Protein AF-A0A0C3BZP8-F1 (afdb_monomer_lite)

pLDDT: mean 76.34, std 16.01, range [33.22, 94.06]

Radius of gyration: 22.01 Å; chains: 1; bounding box: 63×47×75 Å

Structure (mmCIF, N/CA/C/O backbone):
data_AF-A0A0C3BZP8-F1
#
_entry.id   AF-A0A0C3BZP8-F1
#
loop_
_atom_site.group_PDB
_atom_site.id
_atom_site.type_symbol
_atom_site.label_atom_id
_atom_site.label_alt_id
_atom_site.label_comp_id
_atom_site.label_asym_id
_atom_site.label_entity_id
_atom_site.label_seq_id
_atom_site.pdbx_PDB_ins_code
_atom_site.Cartn_x
_atom_site.Cartn_y
_atom_site.Cartn_z
_atom_site.occupancy
_atom_site.B_iso_or_equiv
_atom_site.auth_seq_id
_atom_site.auth_comp_id
_atom_site.auth_asym_id
_atom_site.auth_atom_id
_atom_site.pdbx_PDB_model_num
ATOM 1 N N . MET A 1 1 ? -40.902 -17.650 32.833 1.00 35.94 1 MET A N 1
ATOM 2 C CA . MET A 1 1 ? -40.048 -18.577 32.056 1.00 35.94 1 MET A CA 1
ATOM 3 C C . MET A 1 1 ? -39.715 -17.904 30.719 1.00 35.94 1 MET A C 1
ATOM 5 O O . MET A 1 1 ? -40.484 -18.017 29.774 1.00 35.94 1 MET A O 1
ATOM 9 N N . LEU A 1 2 ? -38.656 -17.085 30.667 1.00 33.22 2 LEU A N 1
ATOM 10 C CA . LEU A 1 2 ? -38.238 -16.376 29.447 1.00 33.22 2 LEU A CA 1
ATOM 11 C C . LEU A 1 2 ? -37.247 -17.254 28.672 1.00 33.22 2 LEU A C 1
ATOM 13 O O . LEU A 1 2 ? -36.155 -17.523 29.164 1.00 33.22 2 LEU A O 1
ATOM 17 N N . LYS A 1 3 ? -37.608 -17.689 27.460 1.00 36.94 3 LYS A N 1
ATOM 18 C CA . LYS A 1 3 ? -36.652 -18.286 26.518 1.00 36.94 3 LYS A CA 1
ATOM 19 C C . LYS A 1 3 ? -35.835 -17.161 25.879 1.00 36.94 3 LYS A C 1
ATOM 21 O O . LYS A 1 3 ? -36.334 -16.457 25.002 1.00 36.94 3 LYS A O 1
ATOM 26 N N . LEU A 1 4 ? -34.590 -16.993 26.325 1.00 34.88 4 LEU A N 1
ATOM 27 C CA . LEU A 1 4 ? -33.589 -16.221 25.593 1.00 34.88 4 LEU A CA 1
ATOM 28 C C . LEU A 1 4 ? -33.331 -16.917 24.253 1.00 34.88 4 LEU A C 1
ATOM 30 O O . LEU A 1 4 ? -32.939 -18.077 24.188 1.00 34.88 4 LEU A O 1
ATOM 34 N N . ARG A 1 5 ? -33.622 -16.195 23.174 1.00 35.94 5 ARG A N 1
ATOM 35 C CA . ARG A 1 5 ? -33.370 -16.615 21.801 1.00 35.94 5 ARG A CA 1
ATOM 36 C C . ARG A 1 5 ? -31.902 -16.315 21.509 1.00 35.94 5 ARG A C 1
ATOM 38 O O . ARG A 1 5 ? -31.556 -15.170 21.225 1.00 35.94 5 ARG A O 1
ATOM 45 N N . GLU A 1 6 ? -31.049 -17.325 21.626 1.00 40.50 6 GLU A N 1
ATOM 46 C CA . GLU A 1 6 ? -29.653 -17.255 21.197 1.00 40.50 6 GLU A CA 1
ATOM 47 C C . GLU A 1 6 ? -29.619 -16.933 19.698 1.00 40.50 6 GLU A C 1
ATOM 49 O O . GLU A 1 6 ? -29.966 -17.747 18.839 1.00 40.50 6 GLU A O 1
ATOM 54 N N . ARG A 1 7 ? -29.276 -15.685 19.368 1.00 39.44 7 ARG A N 1
ATOM 55 C CA . ARG A 1 7 ? -28.966 -15.303 17.993 1.00 39.44 7 ARG A CA 1
ATOM 56 C C . ARG A 1 7 ? -27.569 -15.820 17.705 1.00 39.44 7 ARG A C 1
ATOM 58 O O . ARG A 1 7 ? -26.592 -15.306 18.228 1.00 39.44 7 ARG A O 1
ATOM 65 N N . ASN A 1 8 ? -27.536 -16.864 16.894 1.00 36.72 8 ASN A N 1
ATOM 66 C CA . ASN A 1 8 ? -26.360 -17.538 16.379 1.00 36.72 8 ASN A CA 1
ATOM 67 C C . ASN A 1 8 ? -25.472 -16.537 15.608 1.00 36.72 8 ASN A C 1
ATOM 69 O O . ASN A 1 8 ? -25.696 -16.271 14.428 1.00 36.72 8 ASN A O 1
ATOM 73 N N . THR A 1 9 ? -24.493 -15.933 16.284 1.00 43.72 9 THR A N 1
ATOM 74 C CA . THR A 1 9 ? -23.533 -14.952 15.742 1.00 43.72 9 THR A CA 1
ATOM 75 C C . THR A 1 9 ? -22.398 -15.629 14.964 1.00 43.72 9 THR A C 1
ATOM 77 O O . THR A 1 9 ? -21.234 -15.259 15.080 1.00 43.72 9 THR A O 1
ATOM 80 N N . GLN A 1 10 ? -22.719 -16.637 14.154 1.00 37.31 10 GLN A N 1
ATOM 81 C CA . GLN A 1 10 ? -21.777 -17.265 13.228 1.00 37.31 10 GLN A CA 1
ATOM 82 C C . GLN A 1 10 ? -22.085 -16.856 11.789 1.00 37.31 10 GLN A C 1
ATOM 84 O O . GLN A 1 10 ? -22.353 -17.683 10.920 1.00 37.31 10 GLN A O 1
ATOM 89 N N . GLU A 1 11 ? -22.020 -15.555 11.507 1.00 39.94 11 GLU A N 1
ATOM 90 C CA . GLU A 1 11 ? -21.859 -15.102 10.128 1.00 39.94 11 GLU A CA 1
ATOM 91 C C . GLU A 1 11 ? -20.390 -15.338 9.739 1.00 39.94 11 GLU A C 1
ATOM 93 O O . GLU A 1 11 ? -19.513 -14.495 9.913 1.00 39.94 11 GLU A O 1
ATOM 98 N N . GLN A 1 12 ? -20.138 -16.582 9.321 1.00 43.03 12 GLN A N 1
ATOM 99 C CA . GLN A 1 12 ? -18.890 -17.140 8.806 1.00 43.03 12 GLN A CA 1
ATOM 100 C C . GLN A 1 12 ? -18.017 -16.093 8.099 1.00 43.03 12 GLN A C 1
ATOM 102 O O . GLN A 1 12 ? -18.315 -15.650 6.986 1.00 43.03 12 GLN A O 1
ATOM 107 N N . TYR A 1 13 ? -16.881 -15.759 8.715 1.00 45.47 13 TYR A N 1
ATOM 108 C CA . TYR A 1 13 ? -15.773 -15.094 8.040 1.00 45.47 13 TYR A CA 1
ATOM 109 C C . TYR A 1 13 ? -15.346 -15.958 6.847 1.00 45.47 13 TYR A C 1
ATOM 111 O O . TYR A 1 13 ? -14.650 -16.960 6.994 1.00 45.47 13 TYR A O 1
ATOM 119 N N . ARG A 1 14 ? -15.795 -15.592 5.644 1.00 45.38 14 ARG A N 1
ATOM 120 C CA . ARG A 1 14 ? -15.268 -16.150 4.399 1.00 45.38 14 ARG A CA 1
ATOM 121 C C . ARG A 1 14 ? -14.022 -15.348 4.032 1.00 45.38 14 ARG A C 1
ATOM 123 O O . ARG A 1 14 ? -14.173 -14.185 3.644 1.00 45.38 14 ARG A O 1
ATOM 130 N N . PRO A 1 15 ? -12.804 -15.913 4.135 1.00 48.28 15 PRO A N 1
ATOM 131 C CA . PRO A 1 15 ? -11.609 -15.204 3.717 1.00 48.28 15 PRO A CA 1
ATOM 132 C C . PRO A 1 15 ? -11.748 -14.852 2.236 1.00 48.28 15 PRO A C 1
ATOM 134 O O . PRO A 1 15 ? -11.905 -15.701 1.358 1.00 48.28 15 PRO A O 1
ATOM 137 N N . SER A 1 16 ? -11.748 -13.555 1.961 1.00 54.50 16 SER A N 1
ATOM 138 C CA . SER A 1 16 ? -11.703 -13.038 0.602 1.00 54.50 16 SER A CA 1
ATOM 139 C C . SER A 1 16 ? -10.397 -13.523 -0.036 1.00 54.50 16 SER A C 1
ATOM 141 O O . SER A 1 16 ? -9.336 -13.226 0.503 1.00 54.50 16 SER A O 1
ATOM 143 N N . ARG A 1 17 ? -10.446 -14.176 -1.209 1.00 65.12 17 ARG A N 1
ATOM 144 C CA . ARG A 1 17 ? -9.255 -14.598 -1.992 1.00 65.12 17 ARG A CA 1
ATOM 145 C C . ARG A 1 17 ? -8.319 -13.445 -2.409 1.00 65.12 17 ARG A C 1
ATOM 147 O O . ARG A 1 17 ? -7.336 -13.661 -3.104 1.00 65.12 17 ARG A O 1
ATOM 154 N N . LYS A 1 18 ? -8.652 -12.207 -2.046 1.00 80.62 18 LYS A N 1
ATOM 155 C CA . LYS A 1 18 ? -7.902 -10.991 -2.358 1.00 80.62 18 LYS A CA 1
ATOM 156 C C . LYS A 1 18 ? -6.905 -10.695 -1.243 1.00 80.62 18 LYS A C 1
ATOM 158 O O . LYS A 1 18 ? -7.313 -10.589 -0.086 1.00 80.62 18 LYS A O 1
ATOM 163 N N . ALA A 1 19 ? -5.645 -10.499 -1.618 1.00 87.50 19 ALA A N 1
ATOM 164 C CA . ALA A 1 19 ? -4.586 -10.053 -0.722 1.00 87.50 19 ALA A CA 1
ATOM 165 C C . ALA A 1 19 ? -4.632 -8.531 -0.502 1.00 87.50 19 ALA A C 1
ATOM 167 O O . ALA A 1 19 ? -5.102 -7.769 -1.355 1.00 87.50 19 ALA A O 1
ATOM 168 N N . TRP A 1 20 ? -4.138 -8.099 0.655 1.00 90.12 20 TRP A N 1
ATOM 169 C CA . TRP A 1 20 ? -4.088 -6.700 1.076 1.00 90.12 20 TRP A CA 1
ATOM 170 C C . TRP A 1 20 ? -2.695 -6.391 1.600 1.00 90.12 20 TRP A C 1
ATOM 172 O O . TRP A 1 20 ? -2.077 -7.239 2.244 1.00 90.12 20 TRP A O 1
ATOM 182 N N . GLY A 1 21 ? -2.207 -5.190 1.313 1.00 88.56 21 GLY A N 1
ATOM 183 C CA . GLY A 1 21 ? -0.850 -4.783 1.645 1.00 88.56 21 GLY A CA 1
ATOM 184 C C . GLY A 1 21 ? -0.790 -3.405 2.285 1.00 88.56 21 GLY A C 1
ATOM 185 O O . GLY A 1 21 ? -1.607 -2.529 1.989 1.00 88.56 21 GLY A O 1
ATOM 186 N N . LYS A 1 22 ? 0.217 -3.243 3.139 1.00 91.56 22 LYS A N 1
ATOM 187 C CA . LYS A 1 22 ? 0.768 -1.969 3.587 1.00 91.56 22 LYS A CA 1
ATOM 188 C C . LYS A 1 22 ? 2.016 -1.676 2.775 1.00 91.56 22 LYS A C 1
ATOM 190 O O . LYS A 1 22 ? 2.860 -2.556 2.597 1.00 91.56 22 LYS A O 1
ATOM 195 N N . GLY A 1 23 ? 2.171 -0.435 2.348 1.00 85.81 23 GLY A N 1
ATOM 196 C CA . GLY A 1 23 ? 3.405 0.018 1.731 1.00 85.81 23 GLY A CA 1
ATOM 197 C C . GLY A 1 23 ? 3.748 1.451 2.082 1.00 85.81 23 GLY A C 1
ATOM 198 O O . GLY A 1 23 ? 2.968 2.157 2.722 1.00 85.81 23 GLY A O 1
ATOM 199 N N . ARG A 1 24 ? 4.937 1.876 1.659 1.00 87.69 24 ARG A N 1
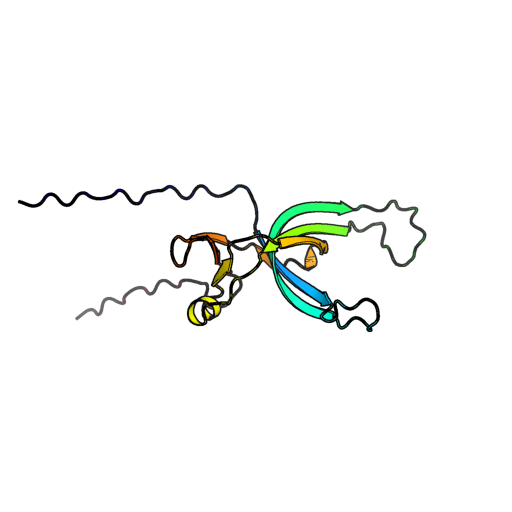ATOM 200 C CA . ARG A 1 24 ? 5.360 3.276 1.707 1.00 87.69 24 ARG A CA 1
ATOM 201 C C . ARG A 1 24 ? 5.739 3.728 0.314 1.00 87.69 24 ARG A C 1
ATOM 203 O O . ARG A 1 24 ? 6.558 3.097 -0.340 1.00 87.69 24 ARG A O 1
ATOM 210 N N . ALA A 1 25 ? 5.156 4.838 -0.109 1.00 82.81 25 ALA A N 1
ATOM 211 C CA . ALA A 1 25 ? 5.487 5.478 -1.369 1.00 82.81 25 ALA A CA 1
ATOM 212 C C . ALA A 1 25 ? 5.672 6.977 -1.158 1.00 82.81 25 ALA A C 1
ATOM 214 O O . ALA A 1 25 ? 5.142 7.574 -0.218 1.00 82.81 25 ALA A O 1
ATOM 215 N N . PHE A 1 26 ? 6.442 7.587 -2.048 1.00 80.38 26 PHE A N 1
ATOM 216 C CA . PHE A 1 26 ? 6.619 9.026 -2.082 1.00 80.38 26 PHE A CA 1
ATOM 217 C C . PHE A 1 26 ? 5.462 9.667 -2.844 1.00 80.38 26 PHE A C 1
ATOM 219 O O . PHE A 1 26 ? 5.375 9.568 -4.065 1.00 80.38 26 PHE A O 1
ATOM 226 N N . ILE A 1 27 ? 4.571 10.344 -2.125 1.00 75.50 27 ILE A N 1
ATOM 227 C CA . ILE A 1 27 ? 3.421 11.027 -2.720 1.00 75.50 27 ILE A CA 1
ATOM 228 C C . ILE A 1 27 ? 3.770 12.500 -2.909 1.00 75.50 27 ILE A C 1
ATOM 230 O O . ILE A 1 27 ? 4.287 13.159 -2.001 1.00 75.50 27 ILE A O 1
ATOM 234 N N . ASN A 1 28 ? 3.491 13.035 -4.099 1.00 72.38 28 ASN A N 1
ATOM 235 C CA . ASN A 1 28 ? 3.652 14.459 -4.358 1.00 72.38 28 ASN A CA 1
ATOM 236 C C . ASN A 1 28 ? 2.587 15.254 -3.586 1.00 72.38 28 ASN A C 1
ATOM 238 O O . ASN A 1 28 ? 1.410 15.267 -3.944 1.00 72.38 28 ASN A O 1
ATOM 242 N N . LYS A 1 29 ? 3.015 15.979 -2.550 1.00 67.44 29 LYS A N 1
ATOM 243 C CA . LYS A 1 29 ? 2.149 16.823 -1.716 1.00 67.44 29 LYS A CA 1
ATOM 244 C C . LYS A 1 29 ? 1.574 18.020 -2.486 1.00 67.44 29 LYS A C 1
ATOM 246 O O . LYS A 1 29 ? 0.584 18.615 -2.067 1.00 67.44 29 LYS A O 1
ATOM 251 N N . ARG A 1 30 ? 2.201 18.413 -3.596 1.00 68.06 30 ARG A N 1
ATOM 252 C CA . ARG A 1 30 ? 1.789 19.547 -4.427 1.00 68.06 30 ARG A CA 1
ATOM 253 C C . ARG A 1 30 ? 1.157 19.027 -5.715 1.00 68.06 30 ARG A C 1
ATOM 255 O O . ARG A 1 30 ? 1.814 18.938 -6.744 1.00 68.06 30 ARG A O 1
ATOM 262 N N . LEU A 1 31 ? -0.147 18.754 -5.673 1.00 62.25 31 LEU A N 1
ATOM 263 C CA . LEU A 1 31 ? -0.943 18.322 -6.838 1.00 62.25 31 LEU A CA 1
ATOM 264 C C . LEU A 1 31 ? -1.148 19.425 -7.907 1.00 62.25 31 LEU A C 1
ATOM 266 O O . LEU A 1 31 ? -1.881 19.234 -8.874 1.00 62.25 31 LEU A O 1
ATOM 270 N N . VAL A 1 32 ? -0.523 20.597 -7.751 1.00 70.25 32 VAL A N 1
ATOM 271 C CA . VAL A 1 32 ? -0.669 21.734 -8.669 1.00 70.25 32 VAL A CA 1
ATOM 272 C C . VAL A 1 32 ? 0.344 21.610 -9.805 1.00 70.25 32 VAL A C 1
ATOM 274 O O . VAL A 1 32 ? 1.547 21.657 -9.562 1.00 70.25 32 VAL A O 1
ATOM 277 N N . LYS A 1 33 ? -0.149 21.558 -11.051 1.00 60.72 33 LYS A N 1
ATOM 278 C CA . LYS A 1 33 ? 0.610 21.336 -12.306 1.00 60.72 33 LYS A CA 1
ATOM 279 C C . LYS A 1 33 ? 1.789 22.294 -12.585 1.00 60.72 33 LYS A C 1
ATOM 281 O O . LYS A 1 33 ? 2.478 22.117 -13.578 1.00 60.72 33 LYS A O 1
ATOM 286 N N . ARG A 1 34 ? 2.005 23.325 -11.761 1.00 71.31 34 ARG A N 1
ATOM 287 C CA . ARG A 1 34 ? 3.001 24.395 -11.973 1.00 71.31 34 ARG A CA 1
ATOM 288 C C . ARG A 1 34 ? 3.947 24.624 -10.796 1.00 71.31 34 ARG A C 1
ATOM 290 O O . ARG A 1 34 ? 4.677 25.607 -10.785 1.00 71.31 34 ARG A O 1
ATOM 297 N N . ARG A 1 35 ? 3.916 23.762 -9.781 1.00 75.69 35 ARG A N 1
ATOM 298 C CA . ARG A 1 35 ? 4.866 23.827 -8.669 1.00 75.69 35 ARG A CA 1
ATOM 299 C C . ARG A 1 35 ? 5.786 22.631 -8.718 1.00 75.69 35 ARG A C 1
ATOM 301 O O . ARG A 1 35 ? 5.343 21.533 -9.042 1.00 75.69 35 ARG A O 1
ATOM 308 N N . GLU A 1 36 ? 7.033 22.855 -8.324 1.00 80.00 36 GLU A N 1
ATOM 309 C CA . GLU A 1 36 ? 7.967 21.761 -8.106 1.00 80.00 36 GLU A CA 1
ATOM 310 C C . GLU A 1 36 ? 7.340 20.732 -7.159 1.00 80.00 36 GLU A C 1
ATOM 312 O O . GLU A 1 36 ? 6.825 21.118 -6.090 1.00 80.00 36 GLU A O 1
ATOM 317 N N . PRO A 1 37 ? 7.325 19.451 -7.565 1.00 78.44 37 PRO A N 1
ATOM 318 C CA . PRO A 1 37 ? 6.735 18.394 -6.775 1.00 78.44 37 PRO A CA 1
ATOM 319 C C . PRO A 1 37 ? 7.520 18.242 -5.474 1.00 78.44 37 PRO A C 1
ATOM 321 O O . PRO A 1 37 ? 8.745 18.170 -5.469 1.00 78.44 37 PRO A O 1
ATOM 324 N N . VAL A 1 38 ? 6.802 18.190 -4.354 1.00 82.38 38 VAL A N 1
ATOM 325 C CA . VAL A 1 38 ? 7.407 17.896 -3.050 1.00 82.38 38 VAL A CA 1
ATOM 326 C C . VAL A 1 38 ? 6.931 16.523 -2.645 1.00 82.38 38 VAL A C 1
ATOM 328 O O . VAL A 1 38 ? 5.797 16.349 -2.194 1.00 82.38 38 VAL A O 1
ATOM 331 N N . TYR A 1 39 ? 7.811 15.555 -2.835 1.00 81.69 39 TYR A N 1
ATOM 332 C CA . TYR A 1 39 ? 7.571 14.174 -2.480 1.00 81.69 39 TYR A CA 1
ATOM 333 C C . TYR A 1 39 ? 7.719 13.982 -0.977 1.00 81.69 39 TYR A C 1
ATOM 335 O O . TYR A 1 39 ? 8.707 14.408 -0.377 1.00 81.69 39 TYR A O 1
ATOM 343 N N . LYS A 1 40 ? 6.726 13.346 -0.358 1.00 83.50 40 LYS A N 1
ATOM 344 C CA . LYS A 1 40 ? 6.807 12.930 1.041 1.00 83.50 40 LYS A CA 1
ATOM 345 C C . LYS A 1 40 ? 6.547 11.438 1.161 1.00 83.50 40 LYS A C 1
ATOM 347 O O . LYS A 1 40 ? 5.620 10.953 0.513 1.00 83.50 40 LYS A O 1
ATOM 352 N N . PRO A 1 41 ? 7.332 10.724 1.983 1.00 83.50 41 PRO A N 1
ATOM 353 C CA . PRO A 1 41 ? 7.047 9.332 2.263 1.00 83.50 41 PRO A CA 1
ATOM 354 C C . PRO A 1 41 ? 5.715 9.263 3.007 1.00 83.50 41 PRO A C 1
ATOM 356 O O . PRO A 1 41 ? 5.506 9.965 3.998 1.00 83.50 41 PRO A O 1
ATOM 359 N N . GLN A 1 42 ? 4.810 8.434 2.508 1.00 85.81 42 GLN A N 1
ATOM 360 C CA . GLN A 1 42 ? 3.505 8.221 3.106 1.00 85.81 42 GLN A CA 1
ATOM 361 C C . GLN A 1 42 ? 3.193 6.728 3.120 1.00 85.81 42 GLN A C 1
ATOM 363 O O . GLN A 1 42 ? 3.433 6.020 2.140 1.00 85.81 42 GLN A O 1
ATOM 368 N N . THR A 1 43 ? 2.670 6.256 4.250 1.00 88.12 43 THR A N 1
ATOM 369 C CA . THR A 1 43 ? 2.135 4.901 4.361 1.00 88.12 43 THR A CA 1
ATOM 370 C C . THR A 1 43 ? 0.803 4.839 3.630 1.00 88.12 43 THR A C 1
ATOM 372 O O . THR A 1 43 ? -0.056 5.702 3.818 1.00 88.12 43 THR A O 1
ATOM 375 N N . PHE A 1 44 ? 0.623 3.808 2.819 1.00 89.25 44 PHE A N 1
ATOM 376 C CA . PHE A 1 44 ? -0.646 3.499 2.189 1.00 89.25 44 PHE A CA 1
ATOM 377 C C . PHE A 1 44 ? -1.057 2.071 2.535 1.00 89.25 44 PHE A C 1
ATOM 379 O O . PHE A 1 44 ? -0.224 1.197 2.785 1.00 89.25 44 PHE A O 1
ATOM 386 N N . TYR A 1 45 ? -2.364 1.840 2.505 1.00 91.69 45 TYR A N 1
ATOM 387 C CA . TYR A 1 45 ? -2.949 0.513 2.588 1.00 91.69 45 TYR A CA 1
ATOM 388 C C . TYR A 1 45 ? -3.828 0.294 1.374 1.00 91.69 45 TYR A C 1
ATOM 390 O O . TYR A 1 45 ? -4.498 1.224 0.921 1.00 91.69 45 TYR A O 1
ATOM 398 N N . GLY A 1 46 ? -3.865 -0.926 0.857 1.00 92.50 46 GLY A N 1
ATOM 399 C CA . GLY A 1 46 ? -4.669 -1.199 -0.321 1.00 92.50 46 GLY A CA 1
ATOM 400 C C . GLY A 1 46 ? -4.843 -2.670 -0.630 1.00 92.50 46 GLY A C 1
ATOM 401 O O . GLY A 1 46 ? -4.177 -3.547 -0.079 1.00 92.50 46 GLY A O 1
ATOM 402 N N . GLN A 1 47 ? -5.771 -2.929 -1.542 1.00 93.50 47 GLN A N 1
ATOM 403 C 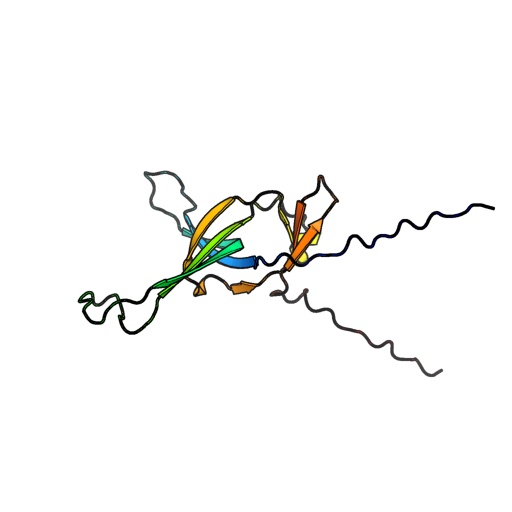CA . GLN A 1 47 ? -5.973 -4.255 -2.095 1.00 93.50 47 GLN A CA 1
ATOM 404 C C . GLN A 1 47 ? -4.954 -4.491 -3.207 1.00 93.50 47 GLN A C 1
ATOM 406 O O . GLN A 1 47 ? -4.938 -3.747 -4.193 1.00 93.50 47 GLN A O 1
ATOM 411 N N . LEU A 1 48 ? -4.187 -5.570 -3.097 1.00 93.00 48 LEU A N 1
ATOM 412 C CA . LEU A 1 48 ? -3.347 -6.039 -4.188 1.00 93.00 48 LEU A CA 1
ATOM 413 C C . LEU A 1 48 ? -4.246 -6.579 -5.311 1.00 93.00 48 LEU A C 1
ATOM 415 O O . LEU A 1 48 ? -5.101 -7.437 -5.075 1.00 93.00 48 LEU A O 1
ATOM 419 N N . GLN A 1 49 ? -4.094 -6.033 -6.517 1.00 94.00 49 GLN A N 1
ATOM 420 C CA . GLN A 1 49 ? -4.843 -6.467 -7.701 1.00 94.00 49 GLN A CA 1
ATOM 421 C C . GLN A 1 49 ? -3.995 -7.398 -8.562 1.00 94.00 49 GLN A C 1
ATOM 423 O O . GLN A 1 49 ? -4.428 -8.504 -8.873 1.00 94.00 49 GLN A O 1
ATOM 428 N N . HIS A 1 50 ? -2.786 -6.954 -8.916 1.00 92.19 50 HIS A N 1
ATOM 429 C CA . HIS A 1 50 ? -1.892 -7.660 -9.829 1.00 92.19 50 HIS A CA 1
ATOM 430 C C . HIS A 1 50 ? -0.433 -7.475 -9.421 1.00 92.19 50 HIS A C 1
ATOM 432 O O . HIS A 1 50 ? -0.067 -6.445 -8.854 1.00 92.19 50 HIS A O 1
ATOM 438 N N . ILE A 1 51 ? 0.387 -8.466 -9.757 1.00 92.94 51 ILE A N 1
ATOM 439 C CA . ILE A 1 51 ? 1.845 -8.380 -9.737 1.00 92.94 51 ILE A CA 1
ATOM 440 C C . ILE A 1 51 ? 2.296 -8.569 -11.184 1.00 92.94 51 ILE A C 1
ATOM 442 O O . ILE A 1 51 ? 1.978 -9.586 -11.798 1.00 92.94 51 ILE A O 1
ATOM 446 N N . TYR A 1 52 ? 3.002 -7.586 -11.728 1.00 94.06 52 TYR A N 1
ATOM 447 C CA . TYR A 1 52 ? 3.640 -7.661 -13.032 1.00 94.06 52 TYR A CA 1
ATOM 448 C C . TYR A 1 52 ? 5.121 -7.956 -12.859 1.00 94.06 52 TYR A C 1
ATOM 450 O O . TYR A 1 52 ? 5.796 -7.349 -12.030 1.00 94.06 52 TYR A O 1
ATOM 458 N N . VAL A 1 53 ? 5.616 -8.873 -13.681 1.00 93.12 53 VAL A N 1
ATOM 459 C CA . VAL A 1 53 ? 7.038 -9.186 -13.787 1.00 93.12 53 VAL A CA 1
ATOM 460 C C . VAL A 1 53 ? 7.491 -8.696 -15.150 1.00 93.12 53 VAL A C 1
ATOM 462 O O . VAL A 1 53 ? 7.110 -9.265 -16.172 1.00 93.12 53 VAL A O 1
ATOM 465 N N . VAL A 1 54 ? 8.264 -7.619 -15.165 1.00 88.75 54 VAL A N 1
ATOM 466 C CA . VAL A 1 54 ? 8.832 -7.051 -16.384 1.00 88.75 54 VAL A CA 1
ATOM 467 C C . VAL A 1 54 ? 10.241 -7.604 -16.532 1.00 88.75 54 VAL A C 1
ATOM 469 O O . VAL A 1 54 ? 11.094 -7.384 -15.676 1.00 88.75 54 VAL A O 1
ATOM 472 N N . LYS A 1 55 ? 10.470 -8.352 -17.609 1.00 86.56 55 LYS A N 1
ATOM 473 C CA . LYS A 1 55 ? 11.793 -8.846 -17.994 1.00 86.56 55 LYS A CA 1
ATOM 474 C C . LYS A 1 55 ? 12.247 -8.063 -19.213 1.00 86.56 55 LYS A C 1
ATOM 476 O O . LYS A 1 55 ? 11.494 -7.972 -20.183 1.00 86.56 55 LYS A O 1
ATOM 481 N N . PHE A 1 56 ? 13.441 -7.498 -19.151 1.00 81.38 56 PHE A N 1
ATOM 482 C CA . PHE A 1 56 ? 14.051 -6.839 -20.297 1.00 81.38 56 PHE A CA 1
ATOM 483 C C . PHE A 1 56 ? 14.851 -7.871 -21.089 1.00 81.38 56 PHE A C 1
ATOM 485 O O . PHE A 1 56 ? 15.375 -8.823 -20.520 1.00 81.38 56 PHE A O 1
ATOM 492 N N . SER A 1 57 ? 14.898 -7.723 -22.410 1.00 75.81 57 SER A N 1
ATOM 493 C CA . SER A 1 57 ? 15.790 -8.530 -23.238 1.00 75.81 57 SER A CA 1
ATOM 494 C C . SER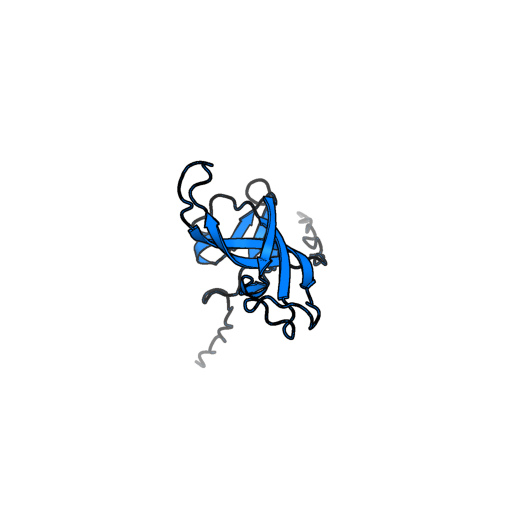 A 1 57 ? 17.224 -8.011 -23.117 1.00 75.81 57 SER A C 1
ATOM 496 O O . SER A 1 57 ? 17.435 -6.803 -22.996 1.00 75.81 57 SER A O 1
ATOM 498 N N . ASP A 1 58 ? 18.201 -8.912 -23.234 1.00 68.69 58 ASP A N 1
ATOM 499 C CA . ASP A 1 58 ? 19.646 -8.629 -23.124 1.00 68.69 58 ASP A CA 1
ATOM 500 C C . ASP A 1 58 ? 20.157 -7.558 -24.108 1.00 68.69 58 ASP A C 1
ATOM 502 O O . ASP A 1 58 ? 21.248 -7.020 -23.960 1.00 68.69 58 ASP A O 1
ATOM 506 N N . SER A 1 59 ? 19.352 -7.200 -25.110 1.00 66.25 59 SER A N 1
ATOM 507 C CA . SER A 1 59 ? 19.633 -6.147 -26.086 1.00 66.25 59 SER A CA 1
ATOM 508 C C . SER A 1 59 ? 19.317 -4.722 -25.604 1.00 66.25 59 SER A C 1
ATOM 510 O O . SER A 1 59 ? 19.337 -3.796 -26.416 1.00 66.25 59 SER A O 1
ATOM 512 N N . CYS A 1 60 ? 18.952 -4.513 -24.333 1.00 62.03 60 CYS A N 1
ATOM 513 C CA . CYS A 1 60 ? 18.685 -3.172 -23.816 1.00 62.03 60 CYS A CA 1
ATOM 514 C C . CYS A 1 60 ? 20.006 -2.411 -23.626 1.00 62.03 60 CYS A C 1
ATOM 516 O O . CYS A 1 60 ? 20.744 -2.647 -22.678 1.00 62.03 60 CYS A O 1
ATOM 518 N N . SER A 1 61 ? 20.312 -1.491 -24.543 1.00 61.34 61 SER A N 1
ATOM 519 C CA . SER A 1 61 ? 21.556 -0.708 -24.541 1.00 61.34 61 SER A CA 1
ATOM 520 C C . SER A 1 61 ? 21.568 0.463 -23.546 1.00 61.34 61 SER A C 1
ATOM 522 O O . SER A 1 61 ? 22.489 1.278 -23.584 1.00 61.34 61 SER A O 1
ATOM 524 N N . ASP A 1 62 ? 20.538 0.614 -22.708 1.00 69.19 62 ASP A N 1
ATOM 525 C CA . ASP A 1 62 ? 20.483 1.681 -21.705 1.00 69.19 62 ASP A CA 1
ATOM 526 C C . ASP A 1 62 ? 21.163 1.216 -20.412 1.00 69.19 62 ASP A C 1
ATOM 528 O O . ASP A 1 62 ? 20.669 0.330 -19.720 1.00 69.19 62 ASP A O 1
ATOM 532 N N . ALA A 1 63 ? 22.281 1.857 -20.062 1.00 62.06 63 ALA A N 1
ATOM 533 C CA . ALA A 1 63 ? 23.093 1.548 -18.882 1.00 62.06 63 ALA A CA 1
ATOM 534 C C . ALA A 1 63 ? 22.354 1.698 -17.534 1.00 62.06 63 ALA A C 1
ATOM 536 O O . ALA A 1 63 ? 22.911 1.374 -16.488 1.00 62.06 63 ALA A O 1
ATOM 537 N N . ARG A 1 64 ? 21.123 2.226 -17.532 1.00 68.94 64 ARG A N 1
ATOM 538 C CA . ARG A 1 64 ? 20.276 2.366 -16.334 1.00 68.94 64 ARG A CA 1
ATOM 539 C C . ARG A 1 64 ? 19.393 1.153 -16.066 1.00 68.94 64 ARG A C 1
ATOM 541 O O . ARG A 1 64 ? 18.757 1.099 -15.015 1.00 68.94 64 ARG A O 1
ATOM 548 N N . VAL A 1 65 ? 19.302 0.228 -17.015 1.00 66.25 65 VAL A N 1
ATOM 549 C CA . VAL A 1 65 ? 18.497 -0.984 -16.899 1.00 66.25 65 VAL A CA 1
ATOM 550 C C . VAL A 1 65 ? 19.459 -2.155 -16.822 1.00 66.25 65 VAL A C 1
ATOM 552 O O . VAL A 1 65 ? 20.278 -2.337 -17.712 1.00 66.25 65 VAL A O 1
ATOM 555 N N . GLU A 1 66 ? 19.375 -2.942 -15.754 1.00 68.81 66 GLU A N 1
ATOM 556 C CA . GLU A 1 66 ? 20.090 -4.214 -15.655 1.00 68.81 66 GLU A CA 1
ATOM 557 C C . GLU A 1 66 ? 19.200 -5.292 -16.296 1.00 68.81 66 GLU A C 1
ATOM 559 O O . GLU A 1 66 ? 18.259 -5.750 -15.641 1.00 68.81 66 GLU A O 1
ATOM 564 N N . PRO A 1 67 ? 19.422 -5.681 -17.569 1.00 67.69 67 PRO A N 1
ATOM 565 C CA . PRO A 1 67 ? 18.484 -6.539 -18.295 1.00 67.69 67 PRO A CA 1
ATOM 566 C C . PRO A 1 67 ? 18.326 -7.925 -17.659 1.00 67.69 67 PRO A C 1
ATOM 568 O O . PRO A 1 67 ? 17.262 -8.534 -17.751 1.00 67.69 67 PRO A O 1
ATOM 571 N N . GLU A 1 68 ? 19.347 -8.376 -16.929 1.00 72.19 68 GLU A N 1
ATOM 572 C CA . GLU A 1 68 ? 19.370 -9.663 -16.234 1.00 72.19 68 GLU A CA 1
ATOM 573 C C . GLU A 1 68 ? 18.417 -9.726 -15.026 1.00 72.19 68 GLU A C 1
ATOM 575 O O . GLU A 1 68 ? 18.058 -10.820 -14.579 1.00 72.19 68 GLU A O 1
ATOM 580 N N . LYS A 1 69 ? 17.975 -8.580 -14.481 1.00 81.69 69 LYS A N 1
ATOM 581 C CA . LYS A 1 69 ? 17.115 -8.541 -13.290 1.00 81.69 69 LYS A CA 1
ATOM 582 C C . LYS A 1 69 ? 15.665 -8.201 -13.647 1.00 81.69 69 LYS A C 1
ATOM 584 O O . LYS A 1 69 ? 15.394 -7.132 -14.195 1.00 81.69 69 LYS A O 1
ATOM 589 N N . PRO A 1 70 ? 14.692 -9.062 -13.291 1.00 85.38 70 PRO A N 1
ATOM 590 C CA . PRO A 1 70 ? 13.287 -8.732 -13.468 1.00 85.38 70 PRO A CA 1
ATOM 591 C C . PRO A 1 70 ? 12.877 -7.579 -12.547 1.00 85.38 70 PRO A C 1
ATOM 593 O O . PRO A 1 70 ? 13.173 -7.587 -11.351 1.00 85.38 70 PRO A O 1
ATOM 596 N N . VAL A 1 71 ? 12.123 -6.628 -13.093 1.00 89.06 71 VAL A N 1
ATOM 597 C CA . VAL A 1 71 ? 11.462 -5.576 -12.317 1.00 89.06 71 VAL A CA 1
ATOM 598 C C . VAL A 1 71 ? 10.069 -6.056 -11.934 1.00 89.06 71 VAL A C 1
ATOM 600 O O . VAL A 1 71 ? 9.272 -6.464 -12.783 1.00 89.06 71 VAL A O 1
ATOM 603 N N . PHE A 1 72 ? 9.767 -6.004 -10.642 1.00 92.69 72 PHE A N 1
ATOM 604 C CA . PHE A 1 72 ? 8.480 -6.416 -10.102 1.00 92.69 72 PHE A CA 1
ATOM 605 C C . PHE A 1 72 ? 7.650 -5.186 -9.762 1.00 92.69 72 PHE A C 1
ATOM 607 O O . PHE A 1 72 ? 7.992 -4.411 -8.870 1.00 92.69 72 PHE A O 1
ATOM 614 N N . LEU A 1 73 ? 6.525 -5.034 -10.449 1.00 93.44 73 LEU A N 1
ATOM 615 C CA . LEU A 1 73 ? 5.569 -3.966 -10.195 1.00 93.44 73 LEU A CA 1
ATOM 616 C C . LEU A 1 73 ? 4.307 -4.552 -9.587 1.00 93.44 73 LEU A C 1
ATOM 618 O O . LEU A 1 73 ? 3.839 -5.615 -9.987 1.00 93.44 73 LEU A O 1
ATOM 622 N N . VAL A 1 74 ? 3.714 -3.840 -8.643 1.00 92.88 74 VAL A N 1
ATOM 623 C CA . VAL A 1 74 ? 2.460 -4.234 -8.012 1.00 92.88 74 VAL A CA 1
ATOM 624 C C . VAL A 1 74 ? 1.403 -3.174 -8.247 1.00 92.88 74 VAL A C 1
ATOM 626 O O . VAL A 1 74 ? 1.636 -1.978 -8.081 1.00 92.88 74 VAL A O 1
ATOM 629 N N . VAL A 1 75 ? 0.221 -3.631 -8.649 1.00 93.06 75 VAL A N 1
ATOM 630 C CA . VAL A 1 75 ? -0.957 -2.788 -8.825 1.00 93.06 75 VAL A CA 1
ATOM 631 C C . VAL A 1 75 ? -1.778 -2.850 -7.556 1.00 93.06 75 VAL A C 1
ATOM 633 O O . VAL A 1 75 ? -2.303 -3.908 -7.187 1.00 93.06 75 VAL A O 1
ATOM 636 N N . ILE A 1 76 ? -1.923 -1.704 -6.908 1.00 92.19 76 ILE A N 1
ATOM 637 C CA . ILE A 1 76 ? -2.592 -1.587 -5.623 1.00 92.19 76 ILE A CA 1
ATOM 638 C C . ILE A 1 76 ? -3.766 -0.643 -5.776 1.00 92.19 76 ILE A C 1
ATOM 640 O O . ILE A 1 76 ? -3.643 0.474 -6.268 1.00 92.19 76 ILE A O 1
ATOM 644 N N . ARG A 1 77 ? -4.936 -1.099 -5.336 1.00 93.56 77 ARG A N 1
ATOM 645 C CA . ARG A 1 77 ? -6.092 -0.226 -5.183 1.00 93.56 77 ARG A CA 1
ATOM 646 C C . ARG A 1 77 ? -6.103 0.304 -3.758 1.00 93.56 77 ARG A C 1
ATOM 648 O O . ARG A 1 77 ? -6.416 -0.452 -2.836 1.00 93.56 77 ARG A O 1
ATOM 655 N N . ASN A 1 78 ? -5.765 1.576 -3.587 1.00 91.25 78 ASN A N 1
ATOM 656 C CA . ASN A 1 78 ? -5.616 2.182 -2.266 1.00 91.25 78 ASN A CA 1
ATOM 657 C C . ASN A 1 78 ? -6.928 2.197 -1.482 1.00 91.25 78 ASN A C 1
ATOM 659 O O . ASN A 1 78 ? -8.015 2.242 -2.053 1.00 91.25 78 ASN A O 1
ATOM 663 N N . CYS A 1 79 ? -6.837 2.211 -0.162 1.00 90.75 79 CYS A N 1
ATOM 664 C CA . CYS A 1 79 ? -7.948 2.457 0.744 1.00 90.75 79 CYS A CA 1
ATOM 665 C C . CYS A 1 79 ? -8.039 3.954 1.042 1.00 90.75 79 CYS A C 1
ATOM 667 O O . CYS A 1 79 ? -7.036 4.596 1.346 1.00 90.75 79 CYS A O 1
ATOM 669 N N . LYS A 1 80 ? -9.250 4.516 0.996 1.00 88.94 80 LYS A N 1
ATOM 670 C CA . LYS A 1 80 ? -9.508 5.853 1.536 1.00 88.94 80 LYS A CA 1
ATOM 671 C C . LYS A 1 80 ? -9.800 5.705 3.023 1.00 88.94 80 LYS A C 1
ATOM 673 O O . LYS A 1 80 ? -10.935 5.392 3.392 1.00 88.94 80 LYS A O 1
ATOM 678 N N . LEU A 1 81 ? -8.759 5.857 3.840 1.00 86.81 81 LEU A N 1
ATOM 679 C CA . LEU A 1 81 ? -8.893 5.790 5.292 1.00 86.81 81 LEU A CA 1
ATOM 680 C C . LEU A 1 81 ? -9.879 6.863 5.766 1.00 86.81 81 LEU A C 1
ATOM 682 O O . LEU A 1 81 ? -9.893 7.985 5.251 1.00 86.81 81 LEU A O 1
ATOM 686 N N . LYS A 1 82 ? -10.740 6.491 6.713 1.00 84.06 82 LYS A N 1
ATOM 687 C CA . LYS A 1 82 ? -11.520 7.459 7.485 1.00 84.06 82 LYS A CA 1
ATOM 688 C C . LYS A 1 82 ? -10.560 8.204 8.420 1.00 84.06 82 LYS A C 1
ATOM 690 O O . LYS A 1 82 ? -9.426 7.774 8.602 1.00 84.06 82 LYS A O 1
ATOM 695 N N . ALA A 1 83 ? -11.006 9.323 8.992 1.00 75.38 83 ALA A N 1
ATOM 696 C CA . ALA A 1 83 ? -10.272 9.920 10.103 1.00 75.38 83 ALA A CA 1
ATOM 697 C C . ALA A 1 83 ? -10.070 8.836 11.171 1.00 75.38 83 ALA A C 1
ATOM 699 O O . ALA A 1 83 ? -11.042 8.185 11.565 1.00 75.38 83 ALA A O 1
ATOM 700 N N . ASP A 1 84 ? -8.813 8.591 11.531 1.00 67.81 84 ASP A N 1
ATOM 701 C CA . ASP A 1 84 ? -8.477 7.515 12.449 1.00 67.81 84 ASP A CA 1
ATOM 702 C C . ASP A 1 84 ? -9.029 7.852 13.841 1.00 67.81 84 ASP A C 1
ATOM 704 O O . ASP A 1 84 ? -8.849 8.962 14.346 1.00 67.81 84 ASP A O 1
ATOM 708 N N . ASP A 1 85 ? -9.711 6.887 14.456 1.00 73.00 85 ASP A N 1
ATOM 709 C CA . ASP A 1 85 ? -9.962 6.918 15.893 1.00 73.00 85 ASP A CA 1
ATOM 710 C C . ASP A 1 85 ? -8.610 6.752 16.593 1.00 73.00 85 ASP A C 1
ATOM 712 O O . ASP A 1 85 ? -7.880 5.797 16.315 1.00 73.00 85 ASP A O 1
ATOM 716 N N . THR A 1 86 ? -8.260 7.691 17.471 1.00 74.25 86 THR A N 1
ATOM 717 C CA . THR A 1 86 ? -6.954 7.739 18.134 1.00 74.25 86 THR A CA 1
ATOM 718 C C . THR A 1 86 ? -6.631 6.445 18.883 1.00 74.25 86 THR A C 1
ATOM 720 O O . THR A 1 86 ? -5.467 6.050 18.921 1.00 74.25 86 THR A O 1
ATOM 723 N N . GLU A 1 87 ? -7.626 5.758 19.451 1.00 79.75 87 GLU A N 1
ATOM 724 C CA . GLU A 1 87 ? -7.397 4.503 20.177 1.00 79.75 87 GLU A CA 1
ATOM 725 C C . GLU A 1 87 ? -7.158 3.324 19.226 1.00 79.75 87 GLU A C 1
ATOM 727 O O . GLU A 1 87 ? -6.275 2.503 19.466 1.00 79.75 87 GLU A O 1
ATOM 732 N N . LEU A 1 88 ? -7.870 3.270 18.096 1.00 79.50 88 LEU A N 1
ATOM 733 C CA . LEU A 1 88 ? -7.633 2.252 17.066 1.00 79.50 88 LEU A CA 1
ATOM 734 C C . LEU A 1 88 ? -6.294 2.468 16.351 1.00 79.50 88 LEU A C 1
ATOM 736 O O . LEU A 1 88 ? -5.583 1.502 16.075 1.00 79.50 88 LEU A O 1
ATOM 740 N N . ALA A 1 89 ? -5.911 3.724 16.116 1.00 78.62 89 ALA A N 1
ATOM 741 C CA . ALA A 1 89 ? -4.636 4.075 15.500 1.00 78.62 89 ALA A CA 1
ATOM 742 C C . ALA A 1 89 ? -3.436 3.603 16.330 1.00 78.62 89 ALA A C 1
ATOM 744 O O . ALA A 1 89 ? -2.455 3.129 15.764 1.00 78.62 89 ALA A O 1
ATOM 745 N N . LYS A 1 90 ? -3.518 3.685 17.668 1.00 81.44 90 LYS A N 1
ATOM 746 C CA . LYS A 1 90 ? -2.474 3.165 18.573 1.00 81.44 90 LYS A CA 1
ATOM 747 C C . LYS A 1 90 ? -2.269 1.656 18.432 1.00 81.44 90 LYS A C 1
ATOM 749 O O . LYS A 1 90 ? -1.187 1.168 18.731 1.00 81.44 90 LYS A O 1
ATOM 754 N N . LEU A 1 91 ? -3.297 0.934 17.993 1.00 82.19 91 LEU A N 1
ATOM 755 C CA . LEU A 1 91 ? -3.270 -0.511 17.774 1.00 82.19 91 LEU A CA 1
ATOM 756 C C . LEU A 1 91 ? -2.974 -0.886 16.313 1.00 82.19 91 LEU A C 1
ATOM 758 O O . LEU A 1 91 ? -3.155 -2.045 15.943 1.00 82.19 91 LEU A O 1
ATOM 762 N N . ASP A 1 92 ? -2.563 0.076 15.476 1.00 85.81 92 ASP A N 1
ATOM 763 C CA . ASP A 1 92 ? -2.379 -0.097 14.029 1.00 85.81 92 ASP A CA 1
ATOM 764 C C . ASP A 1 92 ? -3.651 -0.643 13.325 1.00 85.81 92 ASP A C 1
ATOM 766 O O . ASP A 1 92 ? -3.602 -1.407 12.351 1.00 85.81 92 ASP A O 1
ATOM 770 N N . ILE A 1 93 ? -4.829 -0.240 13.825 1.00 87.12 93 ILE A N 1
ATOM 771 C CA . ILE A 1 93 ? -6.136 -0.573 13.254 1.00 87.12 93 ILE A CA 1
ATOM 772 C C . ILE A 1 93 ? -6.678 0.639 12.495 1.00 87.12 93 ILE A C 1
ATOM 774 O O . ILE A 1 93 ? -7.016 1.663 13.086 1.00 87.12 93 ILE A O 1
ATOM 778 N N . HIS A 1 94 ? -6.837 0.502 11.178 1.00 88.31 94 HIS A N 1
ATOM 779 C CA . HIS A 1 94 ? -7.290 1.597 10.312 1.00 88.31 94 HIS A CA 1
ATOM 780 C C . HIS A 1 94 ? -8.633 1.294 9.654 1.00 88.31 94 HIS A C 1
ATOM 782 O O . HIS A 1 94 ? -8.823 0.235 9.053 1.00 88.31 94 HIS A O 1
ATOM 788 N N . LEU A 1 95 ? -9.569 2.241 9.702 1.00 89.19 95 LEU A N 1
ATOM 789 C CA . LEU A 1 95 ? -10.904 2.067 9.128 1.00 89.19 95 LEU A CA 1
ATOM 790 C C . LEU A 1 95 ? -10.998 2.662 7.721 1.00 89.19 95 LEU A C 1
ATOM 792 O O . LEU A 1 95 ? -10.552 3.776 7.467 1.00 89.19 95 LEU A O 1
ATOM 796 N N . TYR A 1 96 ? -11.670 1.965 6.806 1.00 89.00 96 TYR A N 1
ATOM 797 C CA . TYR A 1 96 ? -12.049 2.512 5.502 1.00 89.00 96 TYR A CA 1
ATOM 798 C C . TYR A 1 96 ? -13.422 1.998 5.054 1.00 89.00 96 TYR A C 1
ATOM 800 O O . TYR A 1 96 ? -13.848 0.895 5.396 1.00 89.00 96 TYR A O 1
ATOM 808 N N . ALA A 1 97 ? -14.130 2.804 4.263 1.00 86.38 97 ALA A N 1
ATOM 809 C CA . ALA A 1 97 ? -15.388 2.397 3.621 1.00 86.38 97 ALA A CA 1
ATOM 810 C C . ALA A 1 97 ? -15.238 2.212 2.107 1.00 86.38 97 ALA A C 1
ATOM 812 O O . ALA A 1 97 ? -15.917 1.378 1.509 1.00 86.38 97 ALA A O 1
ATOM 813 N N . HIS A 1 98 ? -14.326 2.964 1.489 1.00 86.62 98 HIS A N 1
ATOM 814 C CA . HIS A 1 98 ? -14.164 2.999 0.042 1.00 86.62 98 HIS A CA 1
ATOM 815 C C . HIS A 1 98 ? -12.709 2.792 -0.352 1.00 86.62 98 HIS A C 1
ATOM 817 O O . HIS A 1 98 ? -11.785 3.278 0.301 1.00 86.62 98 HIS A O 1
ATOM 823 N N . THR A 1 99 ? -12.510 2.100 -1.464 1.00 87.62 99 THR A N 1
ATOM 824 C CA . THR A 1 99 ? -11.222 2.069 -2.149 1.00 87.62 99 THR A CA 1
ATOM 825 C C . THR A 1 99 ? -11.089 3.284 -3.071 1.00 87.62 99 THR A C 1
ATOM 827 O O . THR A 1 99 ? -12.078 3.754 -3.632 1.00 87.62 99 THR A O 1
ATOM 830 N N . GLY A 1 100 ? -9.877 3.800 -3.222 1.00 85.88 100 GLY A N 1
ATOM 831 C CA . GLY A 1 100 ? -9.516 4.917 -4.080 1.00 85.88 100 GLY A CA 1
ATOM 832 C C . GLY A 1 100 ? -8.869 4.483 -5.391 1.00 85.88 100 GLY A C 1
ATOM 833 O O . GLY A 1 100 ? -9.324 3.539 -6.046 1.00 85.88 100 GLY A O 1
ATOM 834 N N . THR A 1 101 ? -7.847 5.243 -5.783 1.00 87.38 101 THR A N 1
ATOM 835 C CA . THR A 1 101 ? -7.131 5.095 -7.051 1.00 87.38 101 THR A CA 1
ATOM 836 C C . THR A 1 101 ? -6.383 3.771 -7.137 1.00 87.38 101 THR A C 1
ATOM 838 O O . THR A 1 101 ? -6.107 3.115 -6.128 1.00 87.38 101 THR A O 1
ATOM 841 N N . LEU A 1 102 ? -6.119 3.368 -8.378 1.00 91.25 102 LEU A N 1
ATOM 842 C CA . LEU A 1 102 ? -5.169 2.315 -8.692 1.00 91.25 102 LEU A CA 1
ATOM 843 C C . LEU A 1 102 ? -3.807 2.958 -8.892 1.00 91.25 102 LEU A C 1
ATOM 845 O O . LEU A 1 102 ? -3.664 3.803 -9.774 1.00 91.25 102 LEU A O 1
ATOM 849 N N . ASP A 1 103 ? -2.836 2.501 -8.120 1.00 89.44 103 ASP A N 1
ATOM 850 C CA . ASP A 1 103 ? -1.458 2.946 -8.209 1.00 89.44 103 ASP A CA 1
ATOM 851 C C . ASP A 1 103 ? -0.575 1.750 -8.581 1.00 89.44 103 ASP A C 1
ATOM 853 O O . ASP A 1 103 ? -0.824 0.616 -8.157 1.00 89.44 103 ASP A O 1
ATOM 857 N N . VAL A 1 104 ? 0.448 2.007 -9.394 1.00 90.75 104 VAL A N 1
ATOM 858 C CA . VAL A 1 104 ? 1.480 1.027 -9.741 1.00 90.75 104 VAL A CA 1
ATOM 859 C C . VAL A 1 104 ? 2.747 1.434 -9.014 1.00 90.75 104 VAL A C 1
ATOM 861 O O . VAL A 1 104 ? 3.238 2.544 -9.208 1.00 90.75 104 VAL A O 1
ATOM 864 N N . VAL A 1 105 ? 3.255 0.550 -8.165 1.00 90.50 105 VAL A N 1
ATOM 865 C CA . VAL A 1 105 ? 4.466 0.795 -7.376 1.00 90.50 105 VAL A CA 1
ATOM 866 C C . VAL A 1 105 ? 5.438 -0.364 -7.539 1.00 90.50 105 VAL A C 1
ATOM 868 O O . VAL A 1 105 ? 5.040 -1.469 -7.908 1.00 90.50 105 VAL A O 1
ATOM 871 N N . ASP A 1 106 ? 6.715 -0.116 -7.270 1.00 90.81 106 ASP A N 1
ATOM 872 C CA . ASP A 1 106 ? 7.706 -1.184 -7.165 1.00 90.81 106 ASP A CA 1
ATOM 873 C C . ASP A 1 106 ? 7.342 -2.126 -6.005 1.00 90.81 106 ASP A C 1
ATOM 875 O O . ASP A 1 106 ? 6.895 -1.663 -4.949 1.00 90.81 106 ASP A O 1
ATOM 879 N N . ILE A 1 107 ? 7.517 -3.440 -6.177 1.00 90.69 107 ILE A N 1
ATOM 880 C CA . ILE A 1 107 ? 7.145 -4.427 -5.152 1.00 90.69 107 ILE A CA 1
ATOM 881 C C . ILE A 1 107 ? 7.856 -4.190 -3.817 1.00 90.69 107 ILE A C 1
ATOM 883 O O . ILE A 1 107 ? 7.281 -4.473 -2.771 1.00 90.69 107 ILE A O 1
ATOM 887 N N . THR A 1 108 ? 9.064 -3.622 -3.829 1.00 90.25 108 THR A N 1
ATOM 888 C CA . THR A 1 108 ? 9.832 -3.300 -2.616 1.00 90.25 108 THR A CA 1
ATOM 889 C C . THR A 1 108 ? 9.167 -2.211 -1.772 1.00 90.25 108 THR A C 1
ATOM 891 O O . THR A 1 108 ? 9.452 -2.078 -0.583 1.00 90.25 108 THR A O 1
ATOM 894 N N . SER A 1 109 ? 8.222 -1.463 -2.353 1.00 90.19 109 SER A N 1
ATOM 895 C CA . SER A 1 109 ? 7.401 -0.492 -1.626 1.00 90.19 109 SER A CA 1
ATOM 896 C C . SER A 1 109 ? 6.365 -1.163 -0.717 1.00 90.19 109 SER A C 1
ATOM 898 O O . SER A 1 109 ? 5.881 -0.520 0.218 1.00 90.19 109 SER A O 1
ATOM 900 N N . LEU A 1 110 ? 6.007 -2.433 -0.963 1.00 89.44 110 LEU A N 1
ATOM 901 C CA . LEU A 1 110 ? 5.161 -3.224 -0.067 1.00 89.44 110 LEU A CA 1
ATOM 902 C C . LEU A 1 110 ? 5.981 -3.723 1.123 1.00 89.44 110 LEU A C 1
ATOM 904 O O . LEU A 1 110 ? 6.929 -4.484 0.972 1.00 89.44 110 LEU A O 1
ATOM 908 N N . GLN A 1 111 ? 5.575 -3.318 2.321 1.00 88.56 111 GLN A N 1
ATOM 909 C CA . GLN A 1 111 ? 6.279 -3.641 3.562 1.00 88.56 111 GLN A CA 1
ATOM 910 C C . GLN A 1 111 ? 5.715 -4.886 4.241 1.00 88.56 111 GLN A C 1
ATOM 912 O O . GLN A 1 111 ? 6.457 -5.648 4.854 1.00 88.56 111 GLN A O 1
ATOM 917 N N . ALA A 1 112 ? 4.396 -5.073 4.173 1.00 86.12 112 ALA A N 1
ATOM 918 C CA . ALA A 1 112 ? 3.722 -6.169 4.854 1.00 86.12 112 ALA A CA 1
ATOM 919 C C . ALA A 1 112 ? 2.376 -6.497 4.205 1.00 86.12 112 ALA A C 1
ATOM 921 O O . ALA A 1 112 ? 1.698 -5.624 3.656 1.00 86.12 112 ALA A O 1
ATOM 922 N N . LEU A 1 113 ? 1.963 -7.757 4.332 1.00 89.38 113 LEU A N 1
ATOM 923 C CA . LEU A 1 113 ? 0.578 -8.157 4.108 1.00 89.38 113 LEU A CA 1
ATOM 924 C C . LEU A 1 113 ? -0.245 -7.851 5.359 1.00 89.38 113 LEU A C 1
ATOM 926 O O . LEU A 1 113 ? 0.200 -8.099 6.479 1.00 89.38 113 LEU A O 1
ATOM 930 N N . VAL A 1 114 ? -1.454 -7.334 5.162 1.00 90.25 114 VAL A N 1
ATOM 931 C CA . VAL A 1 114 ? -2.348 -6.928 6.253 1.00 90.25 114 VAL A CA 1
ATOM 932 C C . VAL A 1 114 ? -3.664 -7.691 6.196 1.00 90.25 114 VAL A C 1
ATOM 934 O O . VAL A 1 114 ? -4.140 -8.078 5.126 1.00 90.25 114 VAL A O 1
ATOM 937 N N . GLY A 1 115 ? -4.2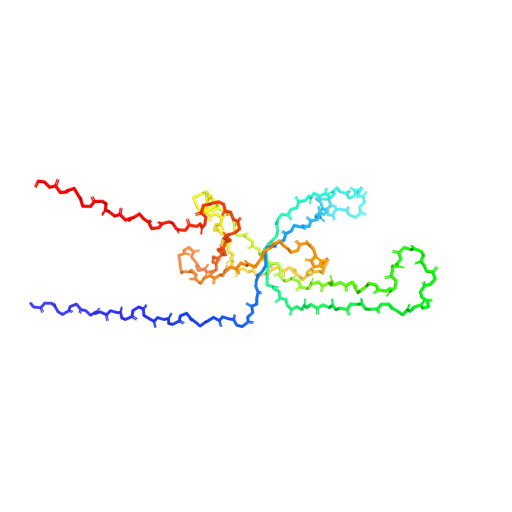62 -7.912 7.364 1.00 88.44 115 GLY A N 1
ATOM 938 C CA . GLY A 1 115 ? -5.603 -8.475 7.466 1.00 88.44 115 GLY A CA 1
ATOM 939 C C . GLY A 1 115 ? -6.662 -7.395 7.274 1.00 88.44 115 GLY A C 1
ATOM 940 O O . GLY A 1 115 ? -6.408 -6.213 7.501 1.00 88.44 115 GLY A O 1
ATOM 941 N N . ARG A 1 116 ? -7.881 -7.794 6.901 1.00 89.56 116 ARG A N 1
ATOM 942 C CA . ARG A 1 116 ? -9.045 -6.916 7.038 1.00 89.56 116 ARG A CA 1
ATOM 943 C C . ARG A 1 116 ? -10.267 -7.662 7.545 1.00 89.56 116 ARG A C 1
ATOM 945 O O . ARG A 1 116 ? -10.517 -8.797 7.144 1.00 89.56 116 ARG A O 1
ATOM 952 N N . VAL A 1 117 ? -11.064 -6.987 8.356 1.00 89.19 117 VAL A N 1
ATOM 953 C CA . VAL A 1 117 ? -12.309 -7.504 8.926 1.00 89.19 117 VAL A CA 1
ATOM 954 C C . VAL A 1 117 ? -13.447 -6.534 8.641 1.00 89.19 117 VAL A C 1
ATOM 956 O O . VAL A 1 117 ? -13.253 -5.319 8.601 1.00 89.19 117 VAL A O 1
ATOM 959 N N . LYS A 1 118 ? -14.637 -7.069 8.371 1.00 88.81 118 LYS A N 1
ATOM 960 C CA . LYS A 1 118 ? -15.833 -6.254 8.156 1.00 88.81 118 LYS A CA 1
ATOM 961 C C . LYS A 1 118 ? -16.312 -5.736 9.510 1.00 88.81 118 LYS A C 1
ATOM 963 O O . LYS A 1 118 ? -16.488 -6.524 10.432 1.00 88.81 118 LYS A O 1
ATOM 968 N N . VAL A 1 119 ? -16.538 -4.433 9.616 1.00 85.06 119 VAL A N 1
ATOM 969 C CA . VAL A 1 119 ? -17.007 -3.786 10.849 1.00 85.06 119 VAL A CA 1
ATOM 970 C C . VAL A 1 119 ? -18.404 -3.232 10.610 1.00 85.06 119 VAL A C 1
ATOM 972 O O . VAL A 1 119 ? -18.677 -2.673 9.547 1.00 85.06 119 VAL A O 1
ATOM 975 N N . GLN A 1 120 ? -19.296 -3.412 11.584 1.00 79.62 120 GLN A N 1
ATOM 976 C CA . GLN A 1 120 ? -20.670 -2.895 11.532 1.00 79.62 120 GLN A CA 1
ATOM 977 C C . GLN A 1 120 ? -20.851 -1.570 12.293 1.00 79.62 120 GLN A C 1
ATOM 979 O O . GLN A 1 120 ? -21.802 -0.839 12.032 1.00 79.62 120 GLN A O 1
ATOM 984 N N . VAL A 1 121 ? -19.928 -1.220 13.192 1.00 67.56 121 VAL A N 1
ATOM 985 C CA . VAL A 1 121 ? -19.971 0.021 13.983 1.00 67.56 121 VAL A CA 1
ATOM 986 C C . VAL A 1 121 ? -19.713 1.252 13.092 1.00 67.56 121 VAL A C 1
ATOM 988 O O . VAL A 1 121 ? -18.927 1.184 12.147 1.00 67.56 121 VAL A O 1
ATOM 991 N N . GLY A 1 122 ? -20.380 2.381 13.370 1.00 61.47 122 GLY A N 1
ATOM 992 C CA . GLY A 1 122 ? -20.087 3.678 12.733 1.00 61.47 122 GLY A CA 1
ATOM 993 C C . GLY A 1 122 ? -20.467 3.794 11.247 1.00 61.47 122 GLY A C 1
ATOM 994 O O . GLY A 1 122 ? -19.724 4.384 10.459 1.00 61.47 122 GLY A O 1
ATOM 995 N N . GLY A 1 123 ? -21.597 3.202 10.840 1.00 67.31 123 GLY A N 1
ATOM 996 C CA . GLY A 1 123 ? -22.076 3.225 9.447 1.00 67.31 123 GLY A CA 1
ATOM 997 C C . GLY A 1 123 ? -21.463 2.143 8.551 1.00 67.31 123 GLY A C 1
ATOM 998 O O . GLY A 1 123 ? -21.613 2.185 7.331 1.00 67.31 123 GLY A O 1
ATOM 999 N N . GLY A 1 124 ? -20.775 1.169 9.151 1.00 77.75 124 GLY A N 1
ATOM 1000 C CA . GLY A 1 124 ? -20.174 0.039 8.457 1.00 77.75 124 GLY A CA 1
ATOM 1001 C C . GLY A 1 124 ? -18.843 0.352 7.762 1.00 77.75 124 GLY A C 1
ATOM 1002 O O . GLY A 1 124 ? -18.397 1.501 7.642 1.00 77.75 124 GLY A O 1
ATOM 1003 N N . GLY A 1 125 ? -18.186 -0.712 7.301 1.00 86.25 125 GLY A N 1
ATOM 1004 C CA . GLY A 1 125 ? -16.952 -0.634 6.526 1.00 86.25 125 GLY A CA 1
ATOM 1005 C C . GLY A 1 125 ? -16.022 -1.809 6.791 1.00 86.25 125 GLY A C 1
ATOM 1006 O O . GLY A 1 125 ? -16.455 -2.928 7.076 1.00 86.25 125 GLY A O 1
ATOM 1007 N N . TRP A 1 126 ? -14.730 -1.535 6.679 1.00 89.75 126 TRP A N 1
ATOM 1008 C CA . TRP A 1 126 ? -13.660 -2.493 6.898 1.00 89.75 126 TRP A CA 1
ATOM 1009 C C . TRP A 1 126 ? -12.623 -1.894 7.840 1.00 89.75 126 TRP A C 1
ATOM 1011 O O . TRP A 1 126 ? -12.240 -0.736 7.679 1.00 89.75 126 TRP A O 1
ATOM 1021 N N . ALA A 1 127 ? -12.154 -2.700 8.784 1.00 89.19 127 ALA A N 1
ATOM 1022 C CA . ALA A 1 127 ? -10.952 -2.424 9.549 1.00 89.19 127 ALA A CA 1
ATOM 1023 C C . ALA A 1 127 ? -9.789 -3.19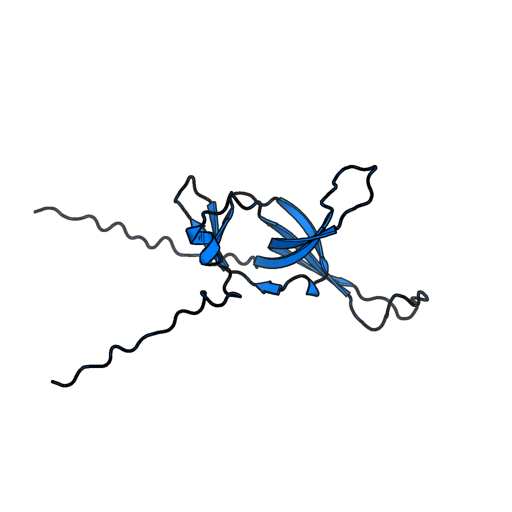0 8.932 1.00 89.19 127 ALA A C 1
ATOM 1025 O O . ALA A 1 127 ? -9.906 -4.384 8.653 1.00 89.19 127 ALA A O 1
ATOM 1026 N N . ILE A 1 128 ? -8.686 -2.496 8.706 1.00 90.12 128 ILE A N 1
ATOM 1027 C CA . ILE A 1 128 ? -7.389 -3.068 8.376 1.00 90.12 128 ILE A CA 1
ATOM 1028 C C . ILE A 1 128 ? -6.690 -3.339 9.694 1.00 90.12 128 ILE A C 1
ATOM 1030 O O . ILE A 1 128 ? -6.642 -2.460 10.547 1.00 90.12 128 ILE A O 1
ATOM 1034 N N . ILE A 1 129 ? -6.181 -4.555 9.842 1.00 88.44 129 ILE A N 1
ATOM 1035 C CA . ILE A 1 129 ? -5.413 -4.983 11.003 1.00 88.44 129 ILE A CA 1
ATOM 1036 C C . ILE A 1 129 ? -3.979 -5.145 10.520 1.00 88.44 129 ILE A C 1
ATOM 1038 O O . ILE A 1 129 ? -3.661 -6.111 9.811 1.00 88.44 129 ILE A O 1
ATOM 1042 N N . ASP A 1 130 ? -3.133 -4.183 10.863 1.00 87.00 130 ASP A N 1
ATOM 1043 C CA . ASP A 1 130 ? -1.712 -4.258 10.580 1.00 87.00 130 ASP A CA 1
ATOM 1044 C C . ASP A 1 130 ? -0.969 -4.857 11.775 1.00 87.00 130 ASP A C 1
ATOM 1046 O O . ASP A 1 130 ? -0.928 -4.290 12.859 1.00 87.00 130 ASP A O 1
ATOM 1050 N N . ARG A 1 131 ? -0.372 -6.037 11.562 1.00 82.19 131 ARG A N 1
ATOM 1051 C CA . ARG A 1 131 ? 0.402 -6.738 12.595 1.00 82.19 131 ARG A CA 1
ATOM 1052 C C . ARG A 1 131 ? 1.914 -6.594 12.452 1.00 82.19 131 ARG A C 1
ATOM 1054 O O . ARG A 1 131 ? 2.662 -7.370 13.039 1.00 82.19 131 ARG A O 1
ATOM 1061 N N . SER A 1 132 ? 2.368 -5.633 11.650 1.00 79.88 132 SER A N 1
ATOM 1062 C CA . SER A 1 132 ? 3.794 -5.314 11.523 1.00 79.88 132 SER A CA 1
ATOM 1063 C C . SER A 1 132 ? 4.344 -4.511 12.712 1.00 79.88 132 SER A C 1
ATOM 1065 O O . SER A 1 132 ? 5.562 -4.443 12.870 1.00 79.88 132 SER A O 1
ATOM 1067 N N . GLY A 1 133 ? 3.471 -3.929 13.546 1.00 72.94 133 GLY A N 1
ATOM 1068 C CA . GLY A 1 133 ? 3.823 -3.161 14.744 1.00 72.94 133 GLY A CA 1
ATOM 1069 C C . GLY A 1 133 ? 4.090 -4.006 15.998 1.00 72.94 133 GLY A C 1
ATOM 1070 O O . GLY A 1 133 ? 3.778 -5.196 16.065 1.00 72.94 133 GLY A O 1
ATOM 1071 N N . SER A 1 134 ? 4.671 -3.373 17.022 1.00 66.12 134 SER A N 1
ATOM 1072 C CA . SER A 1 134 ? 5.071 -4.015 18.286 1.00 66.12 134 SER A CA 1
ATOM 1073 C C . SER A 1 134 ? 3.892 -4.458 19.159 1.00 66.12 134 SER A C 1
ATOM 1075 O O . SER A 1 134 ? 4.018 -5.438 19.887 1.00 66.12 134 SER A O 1
ATOM 1077 N N . LEU A 1 135 ? 2.746 -3.780 19.059 1.00 62.91 135 LEU A N 1
ATOM 1078 C CA . LEU A 1 135 ? 1.548 -4.037 19.871 1.00 62.91 135 LEU A CA 1
ATOM 1079 C C . LEU A 1 135 ? 0.642 -5.140 19.303 1.00 62.91 135 LEU A C 1
ATOM 1081 O O . LEU A 1 135 ? -0.353 -5.512 19.915 1.00 62.91 135 LEU A O 1
ATOM 1085 N N . ALA A 1 136 ? 0.979 -5.686 18.135 1.00 59.19 136 ALA A N 1
ATOM 1086 C CA . ALA A 1 136 ? 0.126 -6.629 17.422 1.00 59.19 136 ALA A CA 1
ATOM 1087 C C . ALA A 1 136 ? 0.403 -8.113 17.729 1.00 59.19 136 ALA A C 1
ATOM 1089 O O . ALA A 1 136 ? -0.194 -9.002 17.108 1.00 59.19 136 ALA A O 1
ATOM 1090 N N . ARG A 1 137 ? 1.325 -8.397 18.657 1.00 63.69 137 ARG A N 1
ATOM 1091 C CA . ARG A 1 137 ? 1.628 -9.754 19.124 1.00 63.69 137 ARG A CA 1
ATOM 1092 C C . ARG A 1 137 ? 0.899 -9.996 20.440 1.00 63.69 137 ARG A C 1
ATOM 1094 O O . ARG A 1 137 ? 1.297 -9.459 21.463 1.00 63.69 137 ARG A O 1
ATOM 1101 N N . ALA A 1 138 ? -0.156 -10.806 20.405 1.00 65.00 138 ALA A N 1
ATOM 1102 C CA . ALA A 1 138 ? -0.760 -11.319 21.629 1.00 65.00 138 ALA A CA 1
ATOM 1103 C C . ALA A 1 138 ? 0.242 -12.254 22.322 1.00 65.00 138 ALA A C 1
ATOM 1105 O O . ALA A 1 138 ? 0.725 -13.205 21.702 1.00 65.00 138 ALA A O 1
ATOM 1106 N N . THR A 1 139 ? 0.567 -11.967 23.578 1.00 6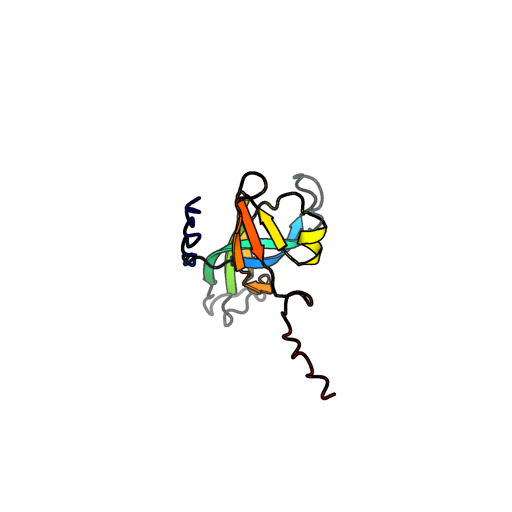8.06 139 THR A N 1
ATOM 1107 C CA . THR A 1 139 ? 1.305 -12.866 24.468 1.00 68.06 139 THR A CA 1
ATOM 1108 C C . THR A 1 139 ? 0.301 -13.564 25.373 1.00 68.06 139 THR A C 1
ATOM 1110 O O . THR A 1 139 ? -0.610 -12.924 25.892 1.00 68.06 139 THR A O 1
ATOM 1113 N N . TYR A 1 140 ? 0.438 -14.878 25.526 1.00 66.69 140 TYR A N 1
ATOM 1114 C CA . TYR A 1 140 ? -0.289 -15.614 26.554 1.00 66.69 140 TYR A CA 1
ATOM 1115 C C . TYR A 1 140 ? 0.471 -15.434 27.868 1.00 66.69 140 TYR A C 1
ATOM 1117 O O . TYR A 1 140 ? 1.659 -15.744 27.923 1.00 66.69 140 TYR A O 1
ATOM 1125 N N . GLU A 1 141 ? -0.191 -14.898 28.889 1.00 76.31 141 GLU A N 1
ATOM 1126 C CA . GLU A 1 141 ? 0.298 -14.974 30.264 1.00 76.31 141 GLU A CA 1
ATOM 1127 C C . GLU A 1 141 ? -0.272 -16.255 30.875 1.00 76.31 141 GLU A C 1
ATOM 1129 O O . GLU A 1 141 ? -1.488 -16.431 30.938 1.00 76.31 141 GLU A O 1
ATOM 1134 N N . GLU A 1 142 ? 0.607 -17.184 31.250 1.00 75.31 142 GLU A N 1
ATOM 1135 C CA . GLU A 1 142 ? 0.224 -18.316 32.090 1.00 75.31 142 GLU A CA 1
ATOM 1136 C C . GLU A 1 142 ? 0.014 -17.772 33.507 1.00 75.31 142 GLU A C 1
ATOM 1138 O O . GLU A 1 142 ? 0.930 -17.192 34.096 1.00 75.31 142 GLU A O 1
ATOM 1143 N N . GLU A 1 143 ? -1.205 -17.898 34.035 1.00 69.88 143 GLU A N 1
ATOM 1144 C CA . GLU A 1 143 ? -1.492 -17.570 35.430 1.00 69.88 143 GLU A CA 1
ATOM 1145 C C . GLU A 1 143 ? -0.667 -18.514 36.310 1.00 69.88 143 GLU A C 1
ATOM 1147 O O . GLU A 1 143 ? -0.907 -19.720 36.343 1.00 69.88 143 GLU A O 1
ATOM 1152 N N . ALA A 1 144 ? 0.344 -17.970 36.988 1.00 63.44 144 ALA A N 1
ATOM 1153 C CA . ALA A 1 144 ? 1.088 -18.714 37.988 1.00 63.44 144 ALA A CA 1
ATOM 1154 C C . ALA A 1 144 ? 0.123 -19.075 39.125 1.00 63.44 144 ALA A C 1
ATOM 1156 O O . ALA A 1 144 ? -0.307 -18.196 39.876 1.00 63.44 144 ALA A O 1
ATOM 1157 N N . GLU A 1 145 ? -0.227 -20.359 39.231 1.00 62.97 145 GLU A N 1
ATOM 1158 C CA . GLU A 1 145 ? -0.879 -20.917 40.412 1.00 62.97 145 GLU A CA 1
ATOM 1159 C C . GLU A 1 145 ? -0.000 -20.590 41.624 1.00 62.97 145 GLU A C 1
ATOM 1161 O O . GLU A 1 145 ? 1.108 -21.100 41.788 1.00 62.97 145 GLU A O 1
ATOM 1166 N N . ALA A 1 146 ? -0.475 -19.657 42.447 1.00 61.34 146 ALA A N 1
ATOM 1167 C CA . ALA A 1 146 ? 0.079 -19.426 43.764 1.00 61.34 146 ALA A CA 1
ATOM 1168 C C . ALA A 1 146 ? -0.301 -20.634 44.628 1.00 61.34 146 ALA A C 1
ATOM 1170 O O . ALA A 1 146 ? -1.395 -20.676 45.193 1.00 61.34 146 ALA A O 1
ATOM 1171 N N . ASP A 1 147 ? 0.591 -21.624 44.676 1.00 62.41 147 ASP A N 1
ATOM 1172 C CA . ASP A 1 147 ? 0.556 -22.686 45.678 1.00 62.41 147 ASP A CA 1
ATOM 1173 C C . ASP A 1 147 ? 0.542 -22.031 47.066 1.00 62.41 147 ASP A C 1
ATOM 1175 O O . ASP A 1 147 ? 1.456 -21.287 47.437 1.00 62.41 147 ASP A O 1
ATOM 1179 N N . ASN A 1 148 ? -0.551 -22.271 47.788 1.00 55.59 148 ASN A N 1
ATOM 1180 C CA . ASN A 1 148 ? -0.858 -21.728 49.108 1.00 55.59 148 ASN A CA 1
ATOM 1181 C C . ASN A 1 148 ? -0.506 -22.753 50.191 1.00 55.59 148 ASN A C 1
ATOM 1183 O O . ASN A 1 148 ? -0.900 -23.930 50.019 1.00 55.59 148 ASN A O 1
#

Sequence (148 aa):
MLKLRERNTQEQYRPSRKAWGKGRAFINKRLVKRREPVYKPQTFYGQLQHIYVVKFSDSCSDARVEPEKPVFLVVIRNCKLKADDTELAKLDIHLYAHTGTLDVVDITSLQALVGRVKVQVGGGGWAIIDRSGSLARATYEEEAEADN

Organism: Hebeloma cylindrosporum (NCBI:txid76867)

Secondary structure (DSSP, 8-state):
----------------S--EEEEEEEEES---TTS---EEEEEEEEEEEEEEEE---TT---TT--TTSPEEEEEEEEEEEPPPPHHHHHTTEEEEEEEEEEEEEEGGGEEEE-EEEEE-TTS-EEEEE--SSGGG-PPPPP------

Foldseek 3Di:
DDDDDPPPPCPDPDPDPWWKFKFWDFDFPDPDPPDDTDTDIDIWIFIWDDKDWDAADPPPPDPVDPNPDTWIKIWTFTFPWDDDDPVCVVQVKTWGADTHDIDIDTPVRTDDIWDKDWDPPPPTGIIIGDCPDPNNDDDDDDPPPPPD